Protein AF-A0A927RTZ2-F1 (afdb_monomer)

Radius of gyration: 14.52 Å; Cα contacts (8 Å, |Δi|>4): 164; chains: 1; bounding box: 33×36×38 Å

Secondary structure (DSSP, 8-state):
--HHHHHHHHHHHTHHHHHTTPEEEEEEEE-SSS-EEEEEEEEETTEEEEEEEETT---EEEEEEETTEEE---HHHHSHHHHHHHHHHTSSSPPPHHHHHHHHHHHHHHHHHH-SSEETTEE-

pLDDT: mean 91.32, std 8.27, range [51.97, 97.81]

Nearest PDB structures (foldseek):
  7uft-assembly1_A  TM=5.608E-01  e=4.301E-01  Bifidobacterium longum
  1ylx-assembly1_B  TM=5.379E-01  e=7.389E-01  Geobacillus stearothermophilus
  4r80-assembly2_B  TM=3.027E-01  e=5.470E-01  synthetic construct
  1omo-assembly1_A  TM=3.399E-01  e=7.389E-01  Archaeoglobus fulgidus

Solvent-accessible surface area (backbone atoms only — not comparable to full-atom values): 7112 Å² total; per-residue (Å²): 134,63,76,69,56,54,53,52,52,52,50,62,64,43,44,70,48,47,78,62,65,30,47,82,47,77,53,70,48,74,48,99,56,99,38,41,31,40,37,43,32,40,31,49,92,94,25,35,39,35,43,32,37,41,57,93,55,86,57,81,48,44,36,32,40,36,96,92,40,83,45,70,64,44,63,62,75,77,38,47,68,62,43,49,55,54,50,62,75,26,68,92,50,76,73,50,62,69,57,49,52,52,54,53,38,53,54,52,52,48,48,49,70,72,37,75,63,38,49,96,74,38,80,90

Foldseek 3Di:
DDLVVVLVLLCVLQVVLVVVVWDWDWDWDQDPPNKIKTWIWTDDVPKIKIWIDIPVDLDIWIWIQAPNDIDTDDCCVVPVPLVVVVCVVCVVPHDGSSRNSNSVSVVQSVQVVPDQQDRVNHGD

Structure (mmCIF, N/CA/C/O backbone):
data_AF-A0A927RTZ2-F1
#
_entry.id   AF-A0A927RTZ2-F1
#
loop_
_atom_site.group_PDB
_atom_site.id
_atom_site.type_symbol
_atom_site.label_atom_id
_atom_site.label_alt_id
_atom_site.label_comp_id
_atom_site.label_asym_id
_atom_site.label_entity_id
_atom_site.label_seq_id
_atom_site.pdbx_PDB_ins_code
_atom_site.Cartn_x
_atom_site.Cartn_y
_atom_site.Cartn_z
_atom_site.occupancy
_atom_site.B_iso_or_equiv
_atom_site.auth_seq_id
_atom_site.auth_comp_id
_atom_site.auth_asym_id
_atom_site.aut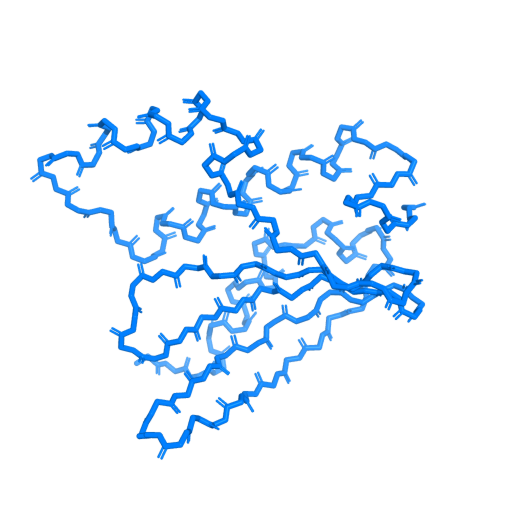h_atom_id
_atom_site.pdbx_PDB_model_num
ATOM 1 N N . MET A 1 1 ? 18.607 -8.981 -4.792 1.00 51.97 1 MET A N 1
ATOM 2 C CA . MET A 1 1 ? 17.726 -8.148 -3.944 1.00 51.97 1 MET A CA 1
ATOM 3 C C . MET A 1 1 ? 17.603 -8.878 -2.616 1.00 51.97 1 MET A C 1
ATOM 5 O O . MET A 1 1 ? 17.323 -10.068 -2.656 1.00 51.97 1 MET A O 1
ATOM 9 N N . ASN A 1 2 ? 17.938 -8.249 -1.489 1.00 56.47 2 ASN A N 1
ATOM 10 C CA . ASN A 1 2 ? 17.847 -8.900 -0.179 1.00 56.47 2 ASN A CA 1
ATOM 11 C C . ASN A 1 2 ? 16.368 -8.921 0.246 1.00 56.47 2 ASN A C 1
ATOM 13 O O . ASN A 1 2 ? 15.700 -7.899 0.163 1.00 56.47 2 ASN A O 1
ATOM 17 N N . ILE A 1 3 ? 15.839 -10.074 0.650 1.00 57.91 3 ILE A N 1
ATOM 18 C CA . ILE A 1 3 ? 14.413 -10.257 0.972 1.00 57.91 3 ILE A CA 1
ATOM 19 C C . ILE A 1 3 ? 13.986 -9.331 2.122 1.00 57.91 3 ILE A C 1
ATOM 21 O O . ILE A 1 3 ? 12.931 -8.702 2.053 1.00 57.91 3 ILE A O 1
ATOM 25 N N . GLN A 1 4 ? 14.862 -9.149 3.115 1.00 63.78 4 GLN A N 1
ATOM 26 C CA . GLN A 1 4 ? 14.621 -8.248 4.241 1.00 63.78 4 GLN A CA 1
ATOM 27 C C . GLN A 1 4 ? 14.489 -6.778 3.797 1.00 63.78 4 GLN A C 1
ATOM 29 O O . GLN A 1 4 ? 13.676 -6.040 4.345 1.00 63.78 4 GLN A O 1
ATOM 34 N N . SER A 1 5 ? 15.204 -6.365 2.740 1.00 80.12 5 SER A N 1
ATOM 35 C CA . SER A 1 5 ? 15.203 -4.963 2.303 1.00 80.12 5 SER A CA 1
ATOM 36 C C . SER A 1 5 ? 13.879 -4.530 1.668 1.00 80.12 5 SER A C 1
ATOM 38 O O . SER A 1 5 ? 13.555 -3.351 1.689 1.00 80.12 5 SER A O 1
ATOM 40 N N . ILE A 1 6 ? 13.101 -5.461 1.101 1.00 81.56 6 ILE A N 1
ATOM 41 C CA . ILE A 1 6 ? 11.798 -5.144 0.491 1.00 81.56 6 ILE A CA 1
ATOM 42 C C . ILE A 1 6 ? 10.780 -4.768 1.569 1.00 81.56 6 ILE A C 1
ATOM 44 O O . ILE A 1 6 ? 10.081 -3.763 1.437 1.00 81.56 6 ILE A O 1
ATOM 48 N N . ALA A 1 7 ? 10.718 -5.565 2.637 1.00 89.50 7 ALA A N 1
ATOM 49 C CA . ALA A 1 7 ? 9.826 -5.311 3.758 1.00 89.50 7 ALA A CA 1
ATOM 50 C C . ALA A 1 7 ? 10.159 -3.977 4.435 1.00 89.50 7 ALA A C 1
ATOM 52 O O . ALA A 1 7 ? 9.255 -3.187 4.701 1.00 89.50 7 ALA A O 1
ATOM 53 N N . ASP A 1 8 ? 11.449 -3.702 4.643 1.00 91.56 8 ASP A N 1
ATOM 54 C CA . ASP A 1 8 ? 11.912 -2.456 5.253 1.00 91.56 8 ASP A CA 1
ATOM 55 C C . ASP A 1 8 ? 11.580 -1.234 4.380 1.00 91.56 8 ASP A C 1
ATOM 57 O O . ASP A 1 8 ? 11.061 -0.239 4.890 1.00 91.56 8 ASP A O 1
ATOM 61 N N . ASP A 1 9 ? 11.783 -1.327 3.059 1.00 91.38 9 ASP A N 1
ATOM 62 C CA . ASP A 1 9 ? 11.419 -0.270 2.108 1.00 91.38 9 ASP A CA 1
ATOM 63 C C . ASP A 1 9 ? 9.917 0.046 2.158 1.00 91.38 9 ASP A C 1
ATOM 65 O O . ASP A 1 9 ? 9.522 1.212 2.247 1.00 91.38 9 ASP A O 1
ATOM 69 N N . ILE A 1 10 ? 9.064 -0.982 2.097 1.00 93.25 10 ILE A N 1
ATOM 70 C CA . ILE A 1 10 ? 7.604 -0.814 2.106 1.00 93.25 10 ILE A CA 1
ATOM 71 C C . ILE A 1 10 ? 7.143 -0.280 3.460 1.00 93.25 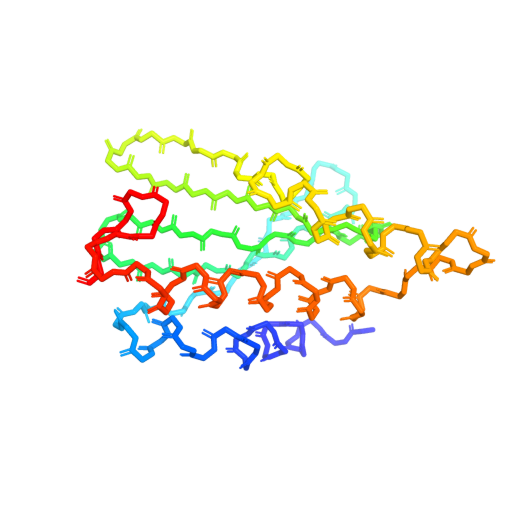10 ILE A C 1
ATOM 73 O O . ILE A 1 10 ? 6.343 0.655 3.511 1.00 93.25 10 ILE A O 1
ATOM 77 N N . LYS A 1 11 ? 7.680 -0.816 4.559 1.00 94.69 11 LYS A N 1
ATOM 78 C CA . LYS A 1 11 ? 7.383 -0.346 5.914 1.00 94.69 11 LYS A CA 1
ATOM 79 C C . LYS A 1 11 ? 7.726 1.133 6.068 1.00 94.69 11 LYS A C 1
ATOM 81 O O . LYS A 1 11 ? 6.893 1.895 6.549 1.00 94.69 11 LYS A O 1
ATOM 86 N N . MET A 1 12 ? 8.905 1.550 5.605 1.00 94.69 12 MET A N 1
ATOM 87 C CA . MET A 1 12 ? 9.327 2.951 5.635 1.00 94.69 12 MET A CA 1
ATOM 88 C C . MET A 1 12 ? 8.413 3.830 4.772 1.00 94.69 12 MET A C 1
ATOM 90 O O . MET A 1 12 ? 7.955 4.879 5.232 1.00 94.69 12 MET A O 1
ATOM 94 N N . LEU A 1 13 ? 8.094 3.395 3.547 1.00 95.00 13 LEU A N 1
ATOM 95 C CA . LEU A 1 13 ? 7.185 4.116 2.652 1.00 95.00 13 LEU A CA 1
ATOM 96 C C . LEU A 1 13 ? 5.791 4.292 3.254 1.00 95.00 13 LEU A C 1
ATOM 98 O O . LEU A 1 13 ? 5.151 5.297 2.965 1.00 95.00 13 LEU A O 1
ATOM 102 N N . MET A 1 14 ? 5.345 3.350 4.081 1.00 94.94 14 MET A N 1
ATOM 103 C CA . MET A 1 14 ? 3.997 3.287 4.643 1.00 94.94 14 MET A CA 1
ATOM 104 C C . MET A 1 14 ? 3.956 3.620 6.141 1.00 94.94 14 MET A C 1
ATOM 106 O O . MET A 1 14 ? 2.960 3.329 6.800 1.00 94.94 14 MET A O 1
ATOM 110 N N . THR A 1 15 ? 4.987 4.283 6.679 1.00 95.38 15 THR A N 1
ATOM 111 C CA . THR A 1 15 ? 5.042 4.745 8.082 1.00 95.38 15 THR A CA 1
ATOM 112 C C . THR A 1 15 ? 3.746 5.417 8.573 1.00 95.38 15 THR A C 1
ATOM 114 O O . THR A 1 15 ? 3.316 5.080 9.676 1.00 95.38 15 THR A O 1
ATOM 117 N N . PRO A 1 16 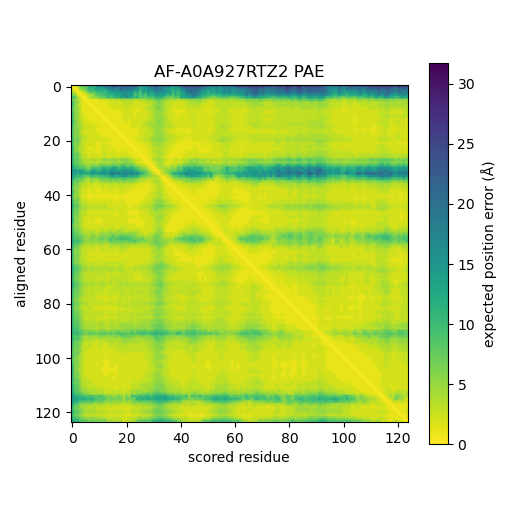? 3.036 6.253 7.780 1.00 94.31 16 PRO A N 1
ATOM 118 C CA . PRO A 1 16 ? 1.768 6.846 8.220 1.00 94.31 16 PRO A CA 1
ATOM 119 C C . PRO A 1 16 ? 0.684 5.835 8.626 1.00 94.31 16 PRO A C 1
ATOM 121 O O . PRO A 1 16 ? -0.150 6.139 9.473 1.00 94.31 16 PRO A O 1
ATOM 124 N N . PHE A 1 17 ? 0.687 4.614 8.077 1.00 95.12 17 PHE A N 1
ATOM 125 C CA . PHE A 1 17 ? -0.219 3.552 8.533 1.00 95.12 17 PHE A CA 1
ATOM 126 C C . PHE A 1 17 ? 0.107 3.133 9.968 1.00 95.12 17 PHE A C 1
ATOM 128 O O . PHE A 1 17 ? -0.795 2.952 10.782 1.00 95.12 17 PHE A O 1
ATOM 135 N N . LEU A 1 18 ? 1.393 3.032 10.304 1.00 95.56 18 LEU A N 1
ATOM 136 C CA . LEU A 1 18 ? 1.840 2.687 11.655 1.00 95.56 18 LEU A CA 1
ATOM 137 C C . LEU A 1 18 ? 1.446 3.780 12.653 1.00 95.56 18 LEU A C 1
ATOM 139 O O . LEU A 1 18 ? 0.946 3.483 13.734 1.00 95.56 18 LEU A O 1
ATOM 143 N N . GLU A 1 19 ? 1.580 5.046 12.255 1.00 94.00 19 GLU A N 1
ATOM 144 C CA . GLU A 1 19 ? 1.135 6.204 13.042 1.00 94.00 19 GLU A CA 1
ATOM 145 C C . GLU A 1 19 ? -0.387 6.213 13.265 1.00 94.00 19 GLU A C 1
ATOM 147 O O . GLU A 1 19 ? -0.864 6.698 14.289 1.00 94.00 19 GLU A O 1
ATOM 152 N N . ARG A 1 20 ? -1.162 5.623 12.344 1.00 92.81 20 ARG A N 1
ATOM 153 C CA . ARG A 1 20 ? -2.614 5.397 12.475 1.00 92.81 20 ARG A CA 1
ATOM 154 C C . ARG A 1 20 ? -2.967 4.099 13.214 1.00 92.81 20 ARG A C 1
ATOM 156 O O . ARG A 1 20 ? -4.115 3.655 13.168 1.00 92.81 20 ARG A O 1
ATOM 163 N N . GLY A 1 21 ? -2.009 3.480 13.902 1.00 94.38 21 GLY A N 1
ATOM 164 C CA . GLY A 1 21 ? -2.238 2.320 14.765 1.00 94.38 21 GLY A CA 1
ATOM 165 C C . GLY A 1 21 ? -2.341 0.982 14.032 1.00 94.38 21 GLY A C 1
ATOM 166 O O . GLY A 1 21 ? -2.840 0.017 14.609 1.00 94.38 21 GLY A O 1
ATOM 167 N N . PHE A 1 22 ? -1.893 0.902 12.777 1.00 97.06 22 PHE A N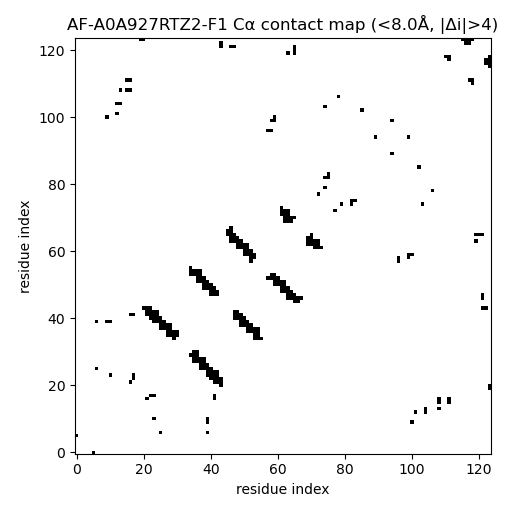 1
ATOM 168 C CA . PHE A 1 22 ? -1.741 -0.386 12.104 1.00 97.06 22 PHE A CA 1
ATOM 169 C C . PHE A 1 22 ? -0.488 -1.111 12.606 1.00 97.06 22 PHE A C 1
ATOM 171 O O . PHE A 1 22 ? 0.574 -0.516 12.790 1.00 97.06 22 PHE A O 1
ATOM 178 N N . VAL A 1 23 ? -0.599 -2.425 12.763 1.00 97.62 23 VAL A N 1
ATOM 179 C CA . VAL A 1 23 ? 0.519 -3.325 13.046 1.00 97.62 23 VAL A CA 1
ATOM 180 C C . VAL A 1 23 ? 1.073 -3.852 11.728 1.00 97.62 23 VAL A C 1
ATOM 182 O O . VAL A 1 23 ? 0.316 -4.277 10.856 1.00 97.62 23 VAL A O 1
ATOM 185 N N . PHE A 1 24 ? 2.397 -3.823 11.586 1.00 97.31 24 PHE A N 1
ATOM 186 C CA . PHE A 1 24 ? 3.085 -4.348 10.411 1.00 97.31 24 PHE A CA 1
ATOM 187 C C . PHE A 1 24 ? 3.471 -5.814 10.603 1.00 97.31 24 PHE A C 1
ATOM 189 O O . PHE A 1 24 ? 4.156 -6.156 11.567 1.00 97.31 24 PHE A O 1
ATOM 196 N N . GLU A 1 25 ? 3.097 -6.649 9.644 1.00 96.50 25 GLU A N 1
ATOM 197 C CA . GLU A 1 25 ? 3.492 -8.049 9.539 1.00 96.50 25 GLU A CA 1
ATOM 198 C C . GLU A 1 25 ? 4.132 -8.283 8.164 1.00 96.50 25 GLU A C 1
ATOM 200 O O . GLU A 1 25 ? 3.725 -7.696 7.160 1.00 96.50 25 GLU A O 1
ATOM 205 N N . TYR A 1 26 ? 5.133 -9.156 8.110 1.00 94.25 26 TYR A N 1
ATOM 206 C CA . TYR A 1 26 ? 5.796 -9.532 6.867 1.00 94.25 26 TYR A CA 1
ATOM 207 C C . TYR A 1 26 ? 5.960 -11.044 6.788 1.00 94.25 26 TYR A C 1
ATOM 209 O O . TYR A 1 26 ? 6.427 -11.675 7.737 1.00 94.25 26 TYR A O 1
ATOM 217 N N . PHE A 1 27 ? 5.591 -11.614 5.647 1.00 93.06 27 PHE A N 1
ATOM 218 C CA . PHE A 1 27 ? 5.777 -13.025 5.331 1.00 93.06 27 PHE A CA 1
ATOM 219 C C . PHE A 1 27 ? 5.860 -13.213 3.813 1.00 93.06 27 PHE A C 1
ATOM 221 O O . PHE A 1 27 ? 5.666 -12.273 3.040 1.00 93.06 27 PHE A O 1
ATOM 228 N N . TYR A 1 28 ? 6.172 -14.430 3.371 1.00 89.12 28 TYR A N 1
ATOM 229 C CA . TYR A 1 28 ? 6.156 -14.783 1.957 1.00 89.12 28 TYR A CA 1
ATOM 230 C C . TYR A 1 28 ? 5.239 -15.982 1.709 1.00 89.12 28 TYR A C 1
ATOM 232 O O . TYR A 1 28 ? 5.183 -16.917 2.506 1.00 89.12 28 TYR A O 1
ATOM 240 N N . GLU A 1 29 ? 4.530 -15.950 0.588 1.00 88.69 29 GLU A N 1
ATOM 241 C CA . GLU A 1 29 ? 3.705 -17.040 0.077 1.00 88.69 29 GLU A CA 1
ATOM 242 C C . GLU A 1 29 ? 4.460 -17.675 -1.099 1.00 88.69 29 GLU A C 1
ATOM 244 O O . GLU A 1 29 ? 4.795 -16.994 -2.070 1.00 88.69 29 GLU A O 1
ATOM 249 N N . LYS A 1 30 ? 4.785 -18.969 -1.014 1.00 85.00 30 LYS A N 1
ATOM 250 C CA . LYS A 1 30 ? 5.435 -19.685 -2.119 1.00 85.00 30 LYS A CA 1
ATOM 251 C C . LYS A 1 30 ? 4.371 -20.125 -3.126 1.00 85.00 30 LYS A C 1
ATOM 253 O O . LYS A 1 30 ? 3.402 -20.774 -2.736 1.00 85.00 30 LYS A O 1
ATOM 258 N N . GLY A 1 31 ? 4.558 -19.775 -4.395 1.00 74.81 31 GLY A N 1
ATOM 259 C CA . GLY A 1 31 ? 3.718 -20.251 -5.487 1.00 74.81 31 GLY A CA 1
ATOM 260 C C . GLY A 1 31 ? 3.864 -21.758 -5.711 1.00 74.81 31 GLY A C 1
ATOM 261 O O . GLY A 1 31 ? 4.765 -22.412 -5.180 1.00 74.81 31 GLY A O 1
ATOM 262 N N . GLY A 1 32 ? 2.955 -22.327 -6.506 1.00 70.44 32 GLY A N 1
ATOM 263 C CA . GLY A 1 32 ? 3.118 -23.694 -7.019 1.00 70.44 32 GLY A CA 1
ATOM 264 C C . GLY A 1 32 ? 4.267 -23.803 -8.030 1.00 70.44 32 GLY A C 1
ATOM 265 O O . GLY A 1 32 ? 4.831 -24.879 -8.219 1.00 70.44 32 GLY A O 1
ATOM 266 N N . ASP A 1 33 ? 4.636 -22.680 -8.645 1.00 68.06 33 ASP A N 1
ATOM 267 C CA . ASP A 1 33 ? 5.871 -22.486 -9.390 1.00 68.06 33 ASP A CA 1
ATOM 268 C C . ASP A 1 33 ? 6.987 -21.966 -8.462 1.00 68.06 33 ASP A C 1
ATOM 270 O O . ASP A 1 33 ? 6.794 -21.702 -7.277 1.00 68.06 33 ASP A O 1
ATOM 274 N N . SER A 1 34 ? 8.208 -21.822 -8.973 1.00 75.94 34 SER A N 1
ATOM 275 C CA . SER A 1 34 ? 9.340 -21.273 -8.212 1.00 75.94 34 SER A CA 1
ATOM 276 C C . SER A 1 34 ? 9.196 -19.780 -7.851 1.00 75.94 34 SER A C 1
ATOM 278 O O . SER A 1 34 ? 10.191 -19.156 -7.482 1.00 75.94 34 SER A O 1
ATOM 280 N N . SER A 1 35 ? 7.996 -19.195 -7.966 1.00 82.00 35 SER A N 1
ATOM 281 C CA . SER A 1 35 ? 7.719 -17.821 -7.555 1.00 82.00 35 SER A CA 1
ATOM 282 C C . SER A 1 35 ? 7.485 -17.711 -6.042 1.00 82.00 35 SER A C 1
ATOM 284 O O . SER A 1 35 ? 6.996 -18.627 -5.376 1.00 82.00 35 SER A O 1
ATOM 286 N N . CYS A 1 36 ? 7.842 -16.557 -5.489 1.00 87.38 36 CYS A N 1
ATOM 287 C CA . CYS A 1 36 ? 7.565 -16.170 -4.112 1.00 87.38 36 CYS A CA 1
ATOM 288 C C . CYS A 1 36 ? 6.843 -14.825 -4.119 1.00 87.38 36 CYS A C 1
ATOM 290 O O . CYS A 1 36 ? 7.359 -13.851 -4.667 1.00 87.38 36 CYS A O 1
ATOM 292 N N . THR A 1 37 ? 5.681 -14.753 -3.478 1.00 91.00 37 THR A N 1
ATOM 293 C CA . THR A 1 37 ? 4.973 -13.495 -3.233 1.00 91.00 37 THR A CA 1
ATOM 294 C C . THR A 1 37 ? 5.363 -12.962 -1.868 1.00 91.00 37 THR A C 1
ATOM 296 O O . THR A 1 37 ? 5.108 -13.593 -0.847 1.00 91.00 37 THR A O 1
ATOM 299 N N . TYR A 1 38 ? 5.986 -11.794 -1.839 1.00 9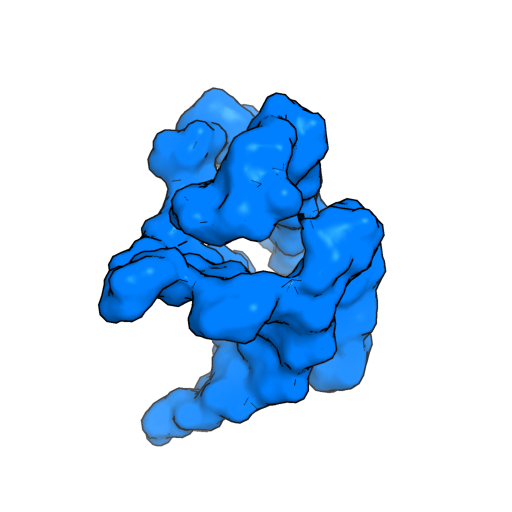1.94 38 TYR A N 1
ATOM 300 C CA . TYR A 1 38 ? 6.296 -11.061 -0.623 1.00 91.94 38 TYR A CA 1
ATOM 301 C C . TYR A 1 38 ? 5.056 -10.290 -0.181 1.00 91.94 38 TYR A C 1
ATOM 303 O O . TYR A 1 38 ? 4.533 -9.475 -0.942 1.00 91.94 38 TYR A O 1
ATOM 311 N N . VAL A 1 39 ? 4.591 -10.537 1.042 1.00 95.25 39 VAL A N 1
ATOM 312 C CA . VAL A 1 39 ? 3.376 -9.930 1.587 1.00 95.25 39 VAL A CA 1
ATOM 313 C C . VAL A 1 39 ? 3.747 -9.038 2.762 1.00 95.25 39 VAL A C 1
ATOM 315 O O . VAL A 1 39 ? 4.230 -9.500 3.794 1.00 95.25 39 VAL A O 1
ATOM 318 N N . CYS A 1 40 ? 3.521 -7.740 2.588 1.00 96.38 40 CYS A N 1
ATOM 319 C CA . CYS A 1 40 ? 3.635 -6.721 3.622 1.00 96.38 40 CYS A CA 1
ATOM 320 C C . CYS A 1 40 ? 2.227 -6.345 4.083 1.00 96.38 40 CYS A C 1
ATOM 322 O O . CYS A 1 40 ? 1.488 -5.671 3.364 1.00 96.38 40 CYS A O 1
ATOM 324 N N . ARG A 1 41 ? 1.849 -6.806 5.271 1.00 97.69 41 ARG A N 1
ATOM 325 C CA . ARG A 1 41 ? 0.509 -6.651 5.830 1.00 97.69 41 ARG A CA 1
ATOM 326 C C . ARG A 1 41 ? 0.475 -5.520 6.849 1.00 97.69 41 ARG A C 1
ATOM 328 O O . ARG A 1 41 ? 1.253 -5.499 7.797 1.00 97.69 41 ARG A O 1
ATOM 335 N N . PHE A 1 42 ? -0.486 -4.622 6.685 1.00 97.69 42 PHE A N 1
ATOM 336 C CA . PHE A 1 42 ? -0.842 -3.579 7.639 1.00 97.69 42 PHE A CA 1
ATOM 337 C C . PHE A 1 42 ? -2.185 -3.952 8.257 1.00 97.69 42 PHE A C 1
ATOM 339 O O . PHE A 1 42 ? -3.227 -3.852 7.610 1.00 97.69 42 PHE A O 1
ATOM 346 N N . LYS A 1 43 ? -2.168 -4.411 9.506 1.00 97.81 43 LYS A N 1
ATOM 347 C CA . LYS A 1 43 ? -3.330 -4.961 10.207 1.00 97.81 43 LYS A CA 1
ATOM 348 C C . LYS A 1 43 ? -3.872 -3.993 11.249 1.00 97.81 43 LYS A C 1
ATOM 350 O O . LYS A 1 43 ? -3.099 -3.394 11.992 1.00 97.81 43 LYS A O 1
ATOM 355 N N . LYS A 1 44 ? -5.195 -3.896 11.366 1.00 96.50 44 LYS A N 1
ATOM 356 C CA . LYS A 1 44 ? -5.873 -3.140 12.421 1.00 96.50 44 LYS A CA 1
ATOM 357 C C . LYS A 1 44 ? -7.058 -3.938 12.953 1.00 96.50 44 LYS A C 1
ATOM 359 O O . LYS A 1 44 ? -8.072 -4.125 12.287 1.00 96.50 44 LYS A O 1
ATOM 364 N N . GLY A 1 45 ? -6.901 -4.466 14.167 1.00 95.25 45 GLY A N 1
ATOM 365 C CA . GLY A 1 45 ? -7.840 -5.439 14.720 1.00 95.25 45 GLY A CA 1
ATOM 366 C C . GLY A 1 45 ? -7.898 -6.704 13.857 1.00 95.25 45 GLY A C 1
ATOM 367 O O . GLY A 1 45 ? -6.886 -7.384 13.673 1.00 95.25 45 GLY A O 1
ATOM 368 N N . ARG A 1 46 ? -9.089 -7.025 13.344 1.00 95.50 46 ARG A N 1
ATOM 369 C CA . ARG A 1 46 ? -9.327 -8.186 12.466 1.00 95.50 46 ARG A CA 1
ATOM 370 C C . ARG A 1 46 ? -9.118 -7.887 10.979 1.00 95.50 46 ARG A C 1
ATOM 372 O O . ARG A 1 46 ? -8.935 -8.822 10.203 1.00 95.50 46 ARG A O 1
ATOM 379 N N . ASP A 1 47 ? -9.158 -6.613 10.606 1.00 97.75 47 ASP A N 1
ATOM 380 C CA . ASP A 1 47 ? -9.074 -6.166 9.223 1.00 97.75 47 ASP A CA 1
ATOM 381 C C . ASP A 1 47 ? -7.620 -5.854 8.857 1.00 97.75 47 ASP A C 1
ATOM 383 O O . ASP A 1 47 ? -6.784 -5.572 9.725 1.00 97.75 47 ASP A O 1
ATOM 387 N N . TYR A 1 48 ? -7.286 -5.938 7.574 1.00 97.62 48 TYR A N 1
ATOM 388 C CA . TYR A 1 48 ? -5.921 -5.693 7.119 1.00 97.62 48 TYR A CA 1
ATOM 389 C C . TYR A 1 48 ? -5.837 -5.279 5.655 1.00 97.62 48 TYR A C 1
ATOM 391 O O . TYR A 1 48 ? -6.710 -5.582 4.846 1.00 97.62 48 TYR A O 1
ATOM 399 N N . PHE A 1 49 ? -4.739 -4.612 5.320 1.00 97.06 49 PHE A N 1
ATOM 400 C CA . PHE A 1 49 ? -4.335 -4.256 3.970 1.00 97.06 49 PHE A CA 1
ATOM 401 C C . PHE A 1 49 ? -2.999 -4.928 3.645 1.00 97.06 49 PHE A C 1
ATOM 403 O O . PHE A 1 49 ? -2.005 -4.708 4.334 1.00 97.06 49 PHE A O 1
ATOM 410 N N . ASP A 1 50 ? -2.981 -5.741 2.596 1.00 97.31 50 ASP A N 1
ATOM 411 C CA . ASP A 1 50 ? -1.804 -6.431 2.090 1.00 97.31 50 ASP A CA 1
ATOM 412 C C . ASP A 1 50 ? -1.252 -5.699 0.867 1.00 97.31 50 ASP A C 1
ATOM 414 O O . ASP A 1 50 ? -1.925 -5.532 -0.154 1.00 97.31 50 ASP A O 1
ATOM 418 N N . TRP A 1 51 ? 0.024 -5.350 0.958 1.00 96.44 51 TRP A N 1
ATOM 419 C CA . TRP A 1 51 ? 0.869 -5.002 -0.169 1.00 96.44 51 TRP A CA 1
ATOM 420 C C . TRP A 1 51 ? 1.625 -6.248 -0.623 1.00 96.44 51 TRP A C 1
ATOM 422 O O . TRP A 1 51 ? 2.395 -6.825 0.148 1.00 96.44 51 TRP A O 1
ATOM 432 N N . ARG A 1 52 ? 1.411 -6.669 -1.868 1.00 94.56 52 ARG A N 1
ATOM 433 C CA . ARG A 1 52 ? 1.909 -7.939 -2.402 1.00 94.56 52 ARG A CA 1
ATOM 434 C C . ARG A 1 52 ? 2.817 -7.707 -3.602 1.00 94.56 52 ARG A C 1
ATOM 436 O O . ARG A 1 52 ? 2.460 -6.987 -4.533 1.00 94.56 52 ARG A O 1
ATOM 443 N N . GLU A 1 53 ? 3.981 -8.343 -3.586 1.00 92.62 53 GLU A N 1
ATOM 444 C CA . GLU A 1 53 ? 4.961 -8.275 -4.670 1.00 92.62 53 GLU A CA 1
ATOM 445 C C . GLU A 1 53 ? 5.457 -9.671 -5.030 1.00 92.62 53 GLU A C 1
ATOM 447 O O . GLU A 1 53 ? 6.068 -10.346 -4.205 1.00 92.62 53 GLU A O 1
ATOM 452 N N . THR A 1 54 ? 5.226 -10.104 -6.265 1.00 90.12 54 THR A N 1
ATOM 453 C CA . THR A 1 54 ? 5.623 -11.439 -6.727 1.00 90.12 54 THR A CA 1
ATOM 454 C C . THR A 1 54 ? 7.017 -11.407 -7.346 1.00 90.12 54 THR A C 1
ATOM 456 O O . THR A 1 54 ? 7.334 -10.555 -8.176 1.00 90.12 54 THR A O 1
ATOM 459 N N . SER A 1 55 ? 7.883 -12.346 -6.970 1.00 84.50 55 SER A N 1
ATOM 460 C CA . SER A 1 55 ? 9.226 -12.464 -7.538 1.00 84.50 55 SER A CA 1
ATOM 461 C C . SER A 1 55 ? 9.167 -12.709 -9.04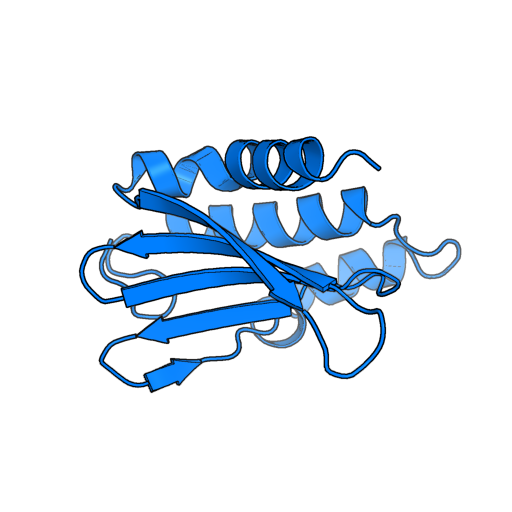7 1.00 84.50 55 SER A C 1
ATOM 463 O O . SER A 1 55 ? 8.509 -13.646 -9.493 1.00 84.50 55 SER A O 1
ATOM 465 N N . GLY A 1 56 ? 9.899 -11.912 -9.825 1.00 81.50 56 GLY A N 1
ATOM 466 C CA . GLY A 1 56 ? 9.884 -11.999 -11.289 1.00 81.50 56 GLY A CA 1
ATOM 467 C C . GLY A 1 56 ? 8.756 -11.193 -11.936 1.00 81.50 56 GLY A C 1
ATOM 468 O O . GLY A 1 56 ? 8.839 -10.898 -13.127 1.00 81.50 56 GLY A O 1
ATOM 469 N N . GLU A 1 57 ? 7.770 -10.744 -11.158 1.00 83.81 57 GLU A N 1
ATOM 470 C CA . GLU A 1 57 ? 6.823 -9.726 -11.594 1.00 83.81 57 GLU A CA 1
ATOM 471 C C . GLU A 1 57 ? 7.376 -8.328 -11.294 1.00 83.81 57 GLU A C 1
ATOM 473 O O . GLU A 1 57 ? 8.090 -8.097 -10.319 1.00 83.81 57 GLU A O 1
ATOM 478 N N . ASN A 1 58 ? 7.050 -7.368 -12.159 1.00 84.06 58 ASN A N 1
ATOM 479 C CA . ASN A 1 58 ? 7.350 -5.952 -11.940 1.00 84.06 58 ASN A CA 1
ATOM 480 C C . ASN A 1 58 ? 6.054 -5.199 -11.617 1.00 84.06 58 ASN A C 1
ATOM 482 O O . ASN A 1 58 ? 5.802 -4.139 -12.186 1.00 84.06 58 ASN A O 1
ATOM 486 N N . GLU A 1 59 ? 5.194 -5.770 -10.778 1.00 85.25 59 GLU A N 1
ATOM 487 C CA . GLU A 1 59 ? 3.896 -5.202 -10.412 1.00 85.25 59 GLU A CA 1
ATOM 488 C C . GLU A 1 59 ? 3.670 -5.269 -8.900 1.00 85.25 59 GLU A C 1
ATOM 490 O O . GLU A 1 59 ? 4.224 -6.118 -8.203 1.00 85.25 59 GLU A O 1
ATOM 495 N N . VAL A 1 60 ? 2.873 -4.321 -8.409 1.00 91.69 60 VAL A N 1
ATOM 496 C CA . VAL A 1 60 ? 2.405 -4.269 -7.023 1.00 91.69 60 VAL A CA 1
ATOM 497 C C . VAL A 1 60 ? 0.936 -4.659 -7.032 1.00 91.69 60 VAL A C 1
ATOM 499 O O . VAL A 1 60 ? 0.124 -3.989 -7.674 1.00 91.69 60 VAL A O 1
ATOM 502 N N . HIS A 1 61 ? 0.595 -5.710 -6.296 1.00 93.75 61 HIS A N 1
ATOM 503 C CA . HIS A 1 61 ? -0.781 -6.153 -6.104 1.00 93.75 61 HIS A CA 1
ATOM 504 C C . HIS A 1 61 ? -1.256 -5.745 -4.719 1.00 93.75 61 HIS A C 1
ATOM 506 O O . HIS A 1 61 ? -0.525 -5.861 -3.736 1.00 93.75 61 HIS A O 1
ATOM 512 N N . LEU A 1 62 ? -2.486 -5.253 -4.635 1.00 96.06 62 LEU A N 1
ATOM 513 C CA . LEU A 1 62 ? -3.064 -4.769 -3.389 1.00 96.06 62 LEU A CA 1
ATOM 514 C C . LEU A 1 62 ? -4.295 -5.593 -3.044 1.00 96.06 62 LEU A C 1
ATOM 516 O O . LEU A 1 62 ? -5.110 -5.911 -3.911 1.00 96.06 62 LEU A O 1
ATOM 520 N N . MET A 1 63 ? -4.444 -5.900 -1.764 1.00 96.75 63 MET A N 1
ATOM 521 C CA . MET A 1 63 ? -5.605 -6.604 -1.242 1.00 96.75 63 MET A CA 1
ATOM 522 C C . MET A 1 63 ? -5.980 -6.002 0.106 1.00 96.75 63 MET A C 1
ATOM 524 O O . MET A 1 63 ? -5.110 -5.622 0.879 1.00 96.75 63 MET A O 1
ATOM 528 N N . ALA A 1 64 ? -7.266 -5.915 0.409 1.00 97.12 64 ALA A N 1
ATOM 529 C CA . ALA A 1 64 ? -7.737 -5.597 1.747 1.00 97.12 64 ALA A CA 1
ATOM 530 C C . ALA A 1 64 ? -8.728 -6.663 2.201 1.00 97.12 64 ALA A C 1
ATOM 532 O O . ALA A 1 64 ? -9.520 -7.161 1.406 1.00 97.12 64 ALA A O 1
ATOM 533 N N . PHE A 1 65 ? -8.682 -7.016 3.474 1.00 97.69 65 PHE A N 1
ATOM 534 C CA . PHE A 1 65 ? -9.690 -7.831 4.124 1.00 97.69 65 PHE A CA 1
ATOM 535 C C . PHE A 1 65 ? -10.421 -6.958 5.128 1.00 97.69 65 PHE A C 1
ATOM 537 O O . PHE A 1 65 ? -9.810 -6.454 6.071 1.00 97.69 65 PHE A O 1
ATOM 544 N N . VAL A 1 66 ? -11.714 -6.761 4.891 1.00 96.88 66 VAL A N 1
ATOM 545 C CA . VAL A 1 66 ? -12.539 -5.814 5.637 1.00 96.88 66 VAL A CA 1
ATOM 546 C C . VAL A 1 66 ? -13.855 -6.478 5.976 1.00 96.88 66 VAL A C 1
ATOM 548 O O . VAL A 1 66 ? -14.578 -6.936 5.092 1.00 96.88 66 VAL A O 1
ATOM 551 N N . ASN A 1 67 ? -14.171 -6.563 7.264 1.00 94.75 67 ASN A N 1
ATOM 552 C CA . ASN A 1 67 ? -15.433 -7.112 7.749 1.00 94.75 67 ASN A CA 1
ATOM 553 C C . ASN A 1 67 ? -15.778 -8.513 7.200 1.00 94.75 67 ASN A C 1
ATOM 555 O O . ASN A 1 67 ? -16.945 -8.874 7.096 1.00 94.75 67 ASN A O 1
ATOM 559 N N . GLY A 1 68 ? -14.770 -9.357 6.955 1.00 95.56 68 GLY A N 1
ATOM 560 C CA . GLY A 1 68 ? -14.984 -10.716 6.436 1.00 95.56 68 GLY A CA 1
ATOM 561 C C . GLY A 1 68 ? -14.953 -10.829 4.910 1.00 95.56 68 GLY A C 1
ATOM 562 O O . GLY A 1 68 ? -15.125 -11.928 4.391 1.00 95.56 68 GLY A O 1
ATOM 563 N N . VAL A 1 69 ? -14.733 -9.723 4.195 1.00 96.62 69 VAL A N 1
ATOM 564 C CA . VAL A 1 69 ? -14.757 -9.665 2.731 1.00 96.62 69 VAL A CA 1
ATOM 565 C C . VAL A 1 69 ? -13.388 -9.273 2.192 1.00 96.62 69 VAL A C 1
ATOM 567 O O . VAL A 1 69 ? -12.730 -8.377 2.720 1.00 96.62 69 VAL A O 1
ATOM 570 N N . TYR A 1 70 ? -12.973 -9.935 1.113 1.00 96.88 70 TYR A N 1
ATOM 571 C CA . TYR A 1 70 ? -11.782 -9.564 0.358 1.00 96.88 70 TYR A CA 1
ATOM 572 C C . TYR A 1 70 ? -12.107 -8.495 -0.686 1.00 96.88 70 TYR A C 1
ATOM 574 O O . TYR A 1 70 ? -13.025 -8.646 -1.492 1.00 96.88 70 TYR A O 1
ATOM 582 N N . LEU A 1 71 ? -11.306 -7.437 -0.689 1.00 96.38 71 LEU A N 1
ATOM 583 C CA . LEU A 1 71 ? -11.294 -6.366 -1.673 1.00 96.38 71 LEU A CA 1
ATOM 584 C C . LEU A 1 71 ? -9.947 -6.385 -2.400 1.00 96.38 71 LEU A C 1
ATOM 586 O O . LEU A 1 71 ? -8.911 -6.662 -1.794 1.00 96.38 71 LEU A O 1
ATOM 590 N N . PHE A 1 72 ? -9.949 -6.024 -3.682 1.00 96.00 72 PHE A N 1
ATOM 591 C CA . PHE A 1 72 ? -8.744 -5.959 -4.519 1.00 96.00 72 PHE A CA 1
ATOM 592 C C . PHE A 1 72 ? -8.584 -4.544 -5.090 1.00 96.00 72 PHE A C 1
ATOM 594 O O . PHE A 1 72 ? -8.970 -4.284 -6.234 1.00 96.00 72 PHE A O 1
ATOM 601 N N . PRO A 1 73 ? -8.090 -3.588 -4.279 1.00 94.38 73 PRO A N 1
ATOM 602 C CA . PRO A 1 73 ? -7.931 -2.204 -4.695 1.00 94.38 73 PRO A CA 1
ATOM 603 C C . PRO A 1 73 ? -7.036 -2.091 -5.928 1.00 94.38 73 PRO A C 1
ATOM 605 O O . PRO A 1 73 ? -5.926 -2.615 -5.970 1.00 94.38 73 PRO A O 1
ATOM 608 N N . SER A 1 74 ? -7.496 -1.349 -6.930 1.00 93.25 74 SER A N 1
ATOM 609 C CA . SER A 1 74 ? -6.714 -1.070 -8.129 1.00 93.25 74 SER A CA 1
ATOM 610 C C . SER A 1 74 ? -6.389 0.411 -8.191 1.00 93.25 74 SER A C 1
ATOM 612 O O . SER A 1 74 ? -7.292 1.240 -8.300 1.00 93.25 74 SER A O 1
ATOM 614 N N . VAL A 1 75 ? -5.097 0.746 -8.207 1.00 94.06 75 VAL A N 1
ATOM 615 C CA . VAL A 1 75 ? -4.619 2.133 -8.347 1.00 94.06 75 VAL A CA 1
ATOM 616 C C . VAL A 1 75 ? -5.189 2.791 -9.604 1.00 94.06 75 VAL A C 1
ATOM 618 O O . VAL A 1 75 ? -5.589 3.951 -9.569 1.00 94.06 75 VAL A O 1
ATOM 621 N N . LYS A 1 76 ? -5.298 2.032 -10.701 1.00 94.81 76 LYS A N 1
ATOM 622 C CA . LYS A 1 76 ? -5.892 2.496 -11.961 1.00 94.81 76 LYS A CA 1
ATOM 623 C C . LYS A 1 76 ? -7.355 2.915 -11.800 1.00 94.81 76 LYS A C 1
ATOM 625 O O . LYS A 1 76 ? -7.783 3.859 -12.457 1.00 94.81 76 LYS A O 1
ATOM 630 N N . THR A 1 77 ? -8.106 2.211 -10.957 1.00 94.38 77 THR A N 1
ATOM 631 C CA . THR A 1 77 ? -9.545 2.443 -10.762 1.00 94.38 77 THR A CA 1
ATOM 632 C C . THR A 1 77 ? -9.800 3.514 -9.706 1.00 94.38 77 THR A C 1
ATOM 634 O O . THR A 1 77 ? -10.636 4.384 -9.916 1.00 94.38 77 THR A O 1
ATOM 637 N N . MET A 1 78 ? -9.052 3.488 -8.601 1.00 94.19 78 MET A N 1
ATOM 638 C CA . MET A 1 78 ? -9.193 4.448 -7.501 1.00 94.19 78 MET A CA 1
ATOM 639 C C . MET A 1 78 ? -8.621 5.830 -7.836 1.00 94.19 78 MET A C 1
ATOM 641 O O . MET A 1 78 ? -9.191 6.846 -7.453 1.00 94.19 78 MET A O 1
ATOM 645 N N . PHE A 1 79 ? -7.507 5.880 -8.574 1.00 96.00 79 PHE A N 1
ATOM 646 C CA . PHE A 1 79 ? -6.769 7.112 -8.872 1.00 96.00 79 PHE A CA 1
ATOM 647 C C . PHE A 1 79 ? -6.497 7.242 -10.382 1.00 96.00 79 PHE A C 1
ATOM 649 O O . PHE A 1 79 ? -5.340 7.270 -10.820 1.00 96.00 79 PHE A O 1
ATOM 656 N N . PRO A 1 80 ? -7.546 7.299 -11.229 1.00 96.69 80 PRO A N 1
ATOM 657 C CA . PRO A 1 80 ? -7.396 7.204 -12.682 1.00 96.69 80 PRO A CA 1
ATOM 658 C C . PRO A 1 80 ? -6.588 8.362 -13.282 1.00 96.69 80 PRO A C 1
ATOM 660 O O . PRO A 1 80 ? -5.873 8.173 -14.270 1.00 96.69 80 PRO A O 1
ATOM 663 N N . LYS A 1 81 ? -6.669 9.562 -12.692 1.00 97.12 81 LYS A N 1
ATOM 664 C CA . LYS A 1 81 ? -5.942 10.748 -13.170 1.00 97.12 81 LYS A CA 1
ATOM 665 C C . LYS A 1 81 ? -4.442 10.598 -12.926 1.00 97.12 81 LYS A C 1
ATOM 667 O O . LYS A 1 81 ? -3.651 10.724 -13.859 1.00 97.12 81 LYS A O 1
ATOM 672 N N . GLU A 1 82 ? -4.056 10.271 -11.700 1.00 97.56 82 GLU A N 1
ATOM 673 C CA . GLU A 1 82 ? -2.668 10.076 -11.291 1.00 97.56 82 GLU A CA 1
ATOM 674 C C . GLU A 1 82 ? -2.047 8.882 -12.008 1.00 97.56 82 GLU A C 1
ATOM 676 O O . GLU A 1 82 ? -0.922 8.977 -12.497 1.00 97.56 82 GLU A O 1
ATOM 681 N N . TYR A 1 83 ? -2.803 7.791 -12.156 1.00 96.31 83 TYR A N 1
ATOM 682 C CA . TYR A 1 83 ? -2.368 6.623 -12.914 1.00 96.31 83 TYR A CA 1
ATOM 683 C C . TYR A 1 83 ? -2.086 6.967 -14.378 1.00 96.31 83 TYR A C 1
ATOM 685 O O . TYR A 1 83 ? -1.067 6.548 -14.933 1.00 96.31 83 TYR A O 1
ATOM 693 N N . ARG A 1 84 ? -2.942 7.778 -15.014 1.00 96.75 84 ARG A N 1
ATOM 694 C CA . ARG A 1 84 ? -2.719 8.230 -16.392 1.00 96.75 84 ARG A CA 1
ATOM 695 C C . ARG A 1 84 ? -1.460 9.084 -16.503 1.00 96.75 84 ARG A C 1
ATOM 697 O O . ARG A 1 84 ? -0.652 8.835 -17.393 1.00 96.75 84 ARG A O 1
ATOM 704 N N . VAL A 1 85 ? -1.273 10.053 -15.607 1.00 97.19 85 VAL A N 1
ATOM 705 C CA . VAL A 1 85 ? -0.075 10.913 -15.590 1.00 97.19 85 VAL A CA 1
ATOM 706 C C . VAL A 1 85 ? 1.192 10.077 -15.411 1.00 97.19 85 VAL A C 1
ATOM 708 O O . VAL A 1 85 ? 2.147 10.233 -16.173 1.00 97.19 85 VAL A O 1
ATOM 711 N N . PHE A 1 86 ? 1.184 9.144 -14.457 1.00 96.31 86 PHE A N 1
ATOM 712 C CA . PHE A 1 86 ? 2.300 8.233 -14.227 1.00 96.31 86 PHE A CA 1
ATOM 713 C C . PHE A 1 86 ? 2.603 7.383 -15.465 1.00 96.31 86 PHE A C 1
ATOM 715 O O . PHE A 1 86 ? 3.761 7.263 -15.861 1.00 96.31 86 PHE A O 1
ATOM 722 N N . THR A 1 87 ? 1.571 6.838 -16.111 1.00 93.88 87 THR A N 1
ATOM 723 C CA . THR A 1 87 ? 1.721 6.008 -17.314 1.00 93.88 87 THR A CA 1
ATOM 724 C C . THR A 1 87 ? 2.308 6.802 -18.481 1.00 93.88 87 THR A C 1
ATOM 726 O O . THR A 1 87 ? 3.246 6.339 -19.124 1.00 93.88 87 THR A O 1
ATOM 729 N N . VAL A 1 88 ? 1.816 8.022 -18.726 1.00 95.12 88 VAL A N 1
ATOM 730 C CA . VAL A 1 88 ? 2.325 8.901 -19.795 1.00 95.12 88 VAL A CA 1
ATOM 731 C C . VAL A 1 88 ? 3.795 9.254 -19.562 1.00 95.12 88 VAL A C 1
ATOM 733 O O . VAL A 1 88 ? 4.589 9.197 -20.498 1.00 95.12 88 VAL A O 1
ATOM 736 N N . LYS A 1 89 ? 4.189 9.538 -18.313 1.00 94.94 89 LYS A N 1
ATOM 737 C CA . LYS A 1 89 ? 5.589 9.824 -17.952 1.00 94.94 89 LYS A CA 1
ATOM 738 C C . LYS A 1 89 ? 6.541 8.663 -18.281 1.00 94.94 89 LYS A C 1
ATOM 740 O O . LYS A 1 89 ? 7.706 8.902 -18.582 1.00 94.94 89 LYS A O 1
ATOM 745 N N . HIS A 1 90 ? 6.050 7.426 -18.252 1.00 93.88 90 HIS A N 1
ATOM 746 C CA . HIS A 1 90 ? 6.849 6.213 -18.447 1.00 93.88 90 HIS A CA 1
ATOM 747 C C . HIS A 1 90 ? 6.576 5.509 -19.784 1.00 93.88 90 HIS A C 1
ATOM 749 O O . HIS A 1 90 ? 6.899 4.331 -19.944 1.00 93.88 90 HIS A O 1
ATOM 755 N N . ILE A 1 91 ? 5.997 6.215 -20.763 1.00 91.69 91 ILE A N 1
ATOM 756 C CA . ILE A 1 91 ? 5.687 5.626 -22.071 1.00 91.69 91 ILE A CA 1
ATOM 757 C C . ILE A 1 91 ? 6.956 5.312 -22.880 1.00 91.69 91 ILE A C 1
ATOM 759 O O . ILE A 1 91 ? 7.036 4.269 -23.520 1.00 91.69 91 ILE A O 1
ATOM 763 N N . LEU A 1 92 ? 7.970 6.184 -22.804 1.00 91.06 92 LEU A N 1
ATOM 764 C CA . LEU A 1 92 ? 9.251 6.019 -23.506 1.00 91.06 92 LEU A CA 1
ATOM 765 C C . LEU A 1 92 ? 10.232 5.128 -22.738 1.00 91.06 92 LEU A C 1
ATOM 767 O O . LEU A 1 92 ? 11.086 4.472 -23.329 1.00 91.06 92 LEU A O 1
ATOM 771 N N . LYS A 1 93 ? 10.118 5.105 -21.408 1.00 92.56 93 LYS A N 1
ATOM 772 C CA . LYS A 1 93 ? 10.961 4.308 -20.519 1.00 92.56 93 LYS A CA 1
ATOM 773 C C . LYS A 1 93 ? 10.096 3.720 -19.418 1.00 92.56 93 LYS A C 1
ATOM 775 O O . LYS A 1 93 ? 9.544 4.468 -18.613 1.00 92.56 93 LYS A O 1
ATOM 780 N N . LYS A 1 94 ? 10.019 2.385 -19.370 1.00 91.06 94 LYS A N 1
ATOM 781 C CA . LYS A 1 94 ? 9.259 1.663 -18.342 1.00 91.06 94 LYS A CA 1
ATOM 782 C C . LYS A 1 94 ? 9.690 2.119 -16.947 1.00 91.06 94 LYS A C 1
ATOM 784 O O . LYS A 1 94 ? 10.885 2.226 -16.674 1.00 91.06 94 LYS A O 1
ATOM 789 N N . ALA A 1 95 ? 8.704 2.333 -16.080 1.00 92.31 95 ALA A N 1
ATOM 790 C CA . ALA A 1 95 ? 8.944 2.629 -14.677 1.00 92.31 95 ALA A CA 1
ATOM 791 C C . ALA A 1 95 ? 9.740 1.498 -14.020 1.00 92.31 95 ALA A C 1
ATOM 793 O O . ALA A 1 95 ? 9.445 0.310 -14.210 1.00 92.31 95 ALA A O 1
ATOM 794 N N . THR A 1 96 ? 10.729 1.883 -13.223 1.00 91.88 96 THR A N 1
ATOM 795 C CA . THR A 1 96 ? 11.415 0.963 -12.321 1.00 91.88 96 THR A CA 1
ATOM 796 C C . THR A 1 96 ? 10.457 0.484 -11.235 1.00 91.88 96 THR A C 1
ATOM 798 O O . THR A 1 96 ? 9.465 1.144 -10.909 1.00 91.88 96 THR A O 1
ATOM 801 N N . PHE A 1 97 ? 10.768 -0.658 -10.625 1.00 89.44 97 PHE A N 1
ATOM 802 C CA . PHE A 1 97 ? 9.927 -1.195 -9.560 1.00 89.44 97 PHE A CA 1
ATOM 803 C C . PHE A 1 97 ? 9.850 -0.252 -8.351 1.00 89.44 97 PHE A C 1
ATOM 805 O O . PHE A 1 97 ? 8.781 -0.034 -7.790 1.00 89.44 97 PHE A O 1
ATOM 812 N N . GLN A 1 98 ? 10.959 0.414 -8.014 1.00 90.19 98 GLN A N 1
ATOM 813 C CA . GLN A 1 98 ? 10.994 1.409 -6.943 1.00 90.19 98 GLN A CA 1
ATOM 814 C C . GLN A 1 98 ? 10.112 2.633 -7.245 1.00 90.19 98 GLN A C 1
ATOM 816 O O . GLN A 1 98 ? 9.450 3.143 -6.341 1.00 90.19 98 GLN A O 1
ATOM 821 N N . GLU A 1 99 ? 10.069 3.105 -8.496 1.00 93.62 99 GLU A N 1
ATOM 822 C CA . GLU A 1 99 ? 9.165 4.192 -8.904 1.00 93.62 99 GLU A CA 1
ATOM 823 C C . GLU A 1 99 ? 7.700 3.776 -8.783 1.00 93.62 99 GLU A C 1
ATOM 825 O O . GLU A 1 99 ? 6.893 4.562 -8.287 1.00 93.62 99 GLU A O 1
ATOM 830 N N . LYS A 1 100 ? 7.364 2.536 -9.167 1.00 93.19 100 LYS A N 1
ATOM 831 C CA . LYS A 1 100 ? 6.018 1.984 -8.970 1.00 93.19 100 LYS A CA 1
ATOM 832 C C . LYS A 1 100 ? 5.654 1.926 -7.487 1.00 93.19 100 LYS A C 1
ATOM 834 O O . LYS A 1 100 ? 4.605 2.442 -7.117 1.00 93.19 100 LYS A O 1
ATOM 839 N N . ARG A 1 101 ? 6.535 1.394 -6.628 1.00 93.62 101 ARG A N 1
ATOM 840 C CA . ARG A 1 101 ? 6.307 1.354 -5.172 1.00 93.62 101 ARG A CA 1
ATOM 841 C C . ARG A 1 101 ? 6.049 2.742 -4.600 1.00 93.62 101 ARG A C 1
ATOM 843 O O . ARG A 1 101 ? 5.048 2.956 -3.929 1.00 93.62 101 ARG A O 1
ATOM 850 N N . LYS A 1 102 ? 6.919 3.708 -4.901 1.00 95.12 102 LYS A N 1
ATOM 851 C CA . LYS A 1 102 ? 6.746 5.090 -4.434 1.00 95.12 102 LYS A CA 1
ATOM 852 C C . LYS A 1 102 ? 5.414 5.666 -4.905 1.00 95.12 102 LYS A C 1
ATOM 854 O O . LYS A 1 102 ? 4.673 6.201 -4.094 1.00 95.12 102 LYS A O 1
ATOM 859 N N . PHE A 1 103 ? 5.081 5.499 -6.183 1.00 96.38 103 PHE A N 1
ATOM 860 C CA . PHE A 1 103 ? 3.823 5.985 -6.743 1.00 96.38 103 PHE A CA 1
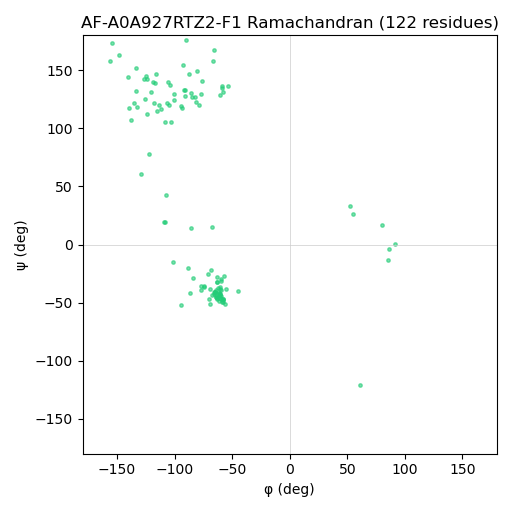ATOM 861 C C . PHE A 1 103 ? 2.594 5.415 -6.022 1.00 96.38 103 PHE A C 1
ATOM 863 O O . PHE A 1 103 ? 1.729 6.181 -5.605 1.00 96.38 103 PHE A O 1
ATOM 870 N N . VAL A 1 104 ? 2.534 4.096 -5.822 1.00 96.06 104 VAL A N 1
ATOM 871 C CA . VAL A 1 104 ? 1.414 3.460 -5.112 1.00 96.06 104 VAL A CA 1
ATOM 872 C C . VAL A 1 104 ? 1.353 3.918 -3.651 1.00 96.06 104 VAL A C 1
ATOM 874 O O . VAL A 1 104 ? 0.285 4.302 -3.176 1.00 96.06 104 VAL A O 1
ATOM 877 N N . ALA A 1 105 ? 2.494 3.950 -2.956 1.00 96.31 105 ALA A N 1
ATOM 878 C CA . ALA A 1 105 ? 2.564 4.357 -1.556 1.00 96.31 105 ALA A CA 1
ATOM 879 C C . ALA A 1 105 ? 2.113 5.810 -1.348 1.00 96.31 105 ALA A C 1
ATOM 881 O O . ALA A 1 105 ? 1.384 6.084 -0.400 1.00 96.31 105 ALA A O 1
ATOM 882 N N . GLU A 1 106 ? 2.498 6.743 -2.224 1.00 96.38 106 GLU A N 1
ATOM 883 C CA . GLU A 1 106 ? 2.061 8.145 -2.133 1.00 96.38 106 GLU A CA 1
ATOM 884 C C . GLU A 1 106 ? 0.539 8.291 -2.244 1.00 96.38 106 GLU A C 1
ATOM 886 O O . GLU A 1 106 ? -0.073 9.019 -1.462 1.00 96.38 106 GLU A O 1
ATOM 891 N N . LEU A 1 107 ? -0.098 7.566 -3.167 1.00 96.25 107 LEU A N 1
ATOM 892 C CA . LEU A 1 107 ? -1.552 7.627 -3.332 1.00 96.25 107 LEU A CA 1
ATOM 893 C C . LEU A 1 107 ? -2.288 7.074 -2.112 1.00 96.25 107 LEU A C 1
ATOM 895 O O . LEU A 1 107 ? -3.251 7.677 -1.645 1.00 96.25 107 LEU A O 1
ATOM 899 N N . PHE A 1 108 ? -1.804 5.959 -1.573 1.00 94.81 108 PHE A N 1
ATOM 900 C CA . PHE A 1 108 ? -2.418 5.288 -0.432 1.00 94.81 108 PHE A CA 1
ATOM 901 C C . PHE A 1 108 ? -2.174 6.030 0.884 1.00 94.81 108 PHE A C 1
ATOM 903 O O . PHE A 1 108 ? -3.076 6.121 1.714 1.00 94.81 108 PHE A O 1
ATOM 910 N N . LYS A 1 109 ? -1.000 6.648 1.052 1.00 93.88 109 LYS A N 1
ATOM 911 C CA . LYS A 1 109 ? -0.746 7.601 2.140 1.00 93.88 109 LYS A CA 1
ATOM 912 C C . LYS A 1 109 ? -1.682 8.795 2.058 1.00 93.88 109 LYS A C 1
ATOM 914 O O . LYS A 1 109 ? -2.265 9.180 3.063 1.00 93.88 109 LYS A O 1
ATOM 919 N N . ARG A 1 110 ? -1.854 9.377 0.870 1.00 93.25 110 ARG A N 1
ATOM 920 C CA . ARG A 1 110 ? -2.777 10.498 0.677 1.00 93.25 110 ARG A CA 1
ATOM 921 C C . ARG A 1 110 ? -4.210 10.103 1.032 1.00 93.25 110 ARG A C 1
ATOM 923 O O . ARG A 1 110 ? -4.862 10.852 1.749 1.00 93.25 110 ARG A O 1
ATOM 930 N N . GLU A 1 111 ? -4.666 8.934 0.592 1.00 92.06 111 GLU A N 1
ATOM 931 C CA . GLU A 1 111 ? -5.992 8.406 0.933 1.00 92.06 111 GLU A CA 1
ATOM 932 C C . GLU A 1 111 ? -6.175 8.259 2.450 1.00 92.06 111 GLU A C 1
ATOM 934 O O . GLU A 1 111 ? -7.154 8.751 3.008 1.00 92.06 111 GLU A O 1
ATOM 939 N N . LEU A 1 112 ? -5.190 7.665 3.130 1.00 92.12 112 LEU A N 1
ATOM 940 C CA . LEU A 1 112 ? -5.166 7.526 4.588 1.00 92.12 112 LEU A CA 1
ATOM 941 C C . LEU A 1 112 ? -5.198 8.882 5.313 1.00 92.12 112 LEU A C 1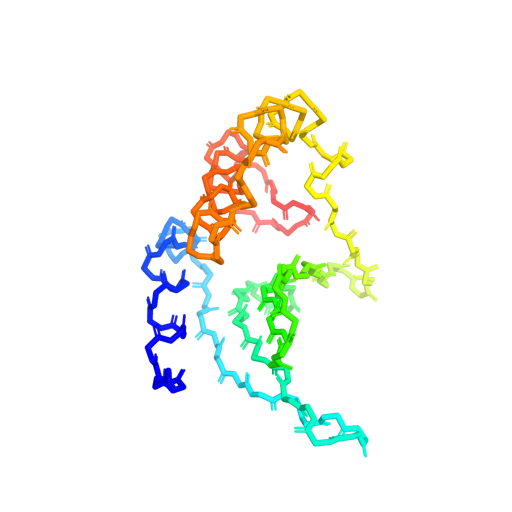
ATOM 943 O O . LEU A 1 112 ? -5.810 9.022 6.371 1.00 92.12 112 LEU A O 1
ATOM 947 N N . LEU A 1 113 ? -4.489 9.882 4.788 1.00 88.44 113 LEU A N 1
ATOM 948 C CA . LEU A 1 113 ? -4.385 11.197 5.416 1.00 88.44 113 LEU A CA 1
ATOM 949 C C . LEU A 1 113 ? -5.644 12.046 5.212 1.00 88.44 113 LEU A C 1
ATOM 951 O O . LEU A 1 113 ? -6.017 12.786 6.125 1.00 88.44 113 LEU A O 1
ATOM 955 N N . LEU A 1 114 ? -6.291 11.936 4.050 1.00 88.94 114 LEU A N 1
ATOM 956 C CA . LEU A 1 114 ? -7.516 12.668 3.724 1.00 88.94 114 LEU A CA 1
ATOM 957 C C . LEU A 1 114 ? -8.748 12.064 4.401 1.00 88.94 114 LEU A C 1
ATOM 959 O O . LEU A 1 114 ? -9.597 12.814 4.887 1.00 88.94 114 LEU A O 1
ATOM 963 N N . ASN A 1 115 ? -8.831 10.735 4.483 1.00 84.38 115 ASN A N 1
ATOM 964 C CA . ASN A 1 115 ? -9.919 10.075 5.187 1.00 84.38 115 ASN A CA 1
ATOM 965 C C . ASN A 1 115 ? -9.619 9.965 6.681 1.00 84.38 115 ASN A C 1
ATOM 967 O O . ASN A 1 115 ? -8.575 9.478 7.116 1.00 84.38 115 ASN A O 1
ATOM 971 N N . LYS A 1 116 ? -10.567 10.441 7.489 1.00 81.94 116 LYS A N 1
ATOM 972 C CA . LYS A 1 116 ? -10.484 10.366 8.954 1.00 81.94 116 LYS A CA 1
ATOM 973 C C . LYS A 1 116 ? -11.326 9.241 9.550 1.00 81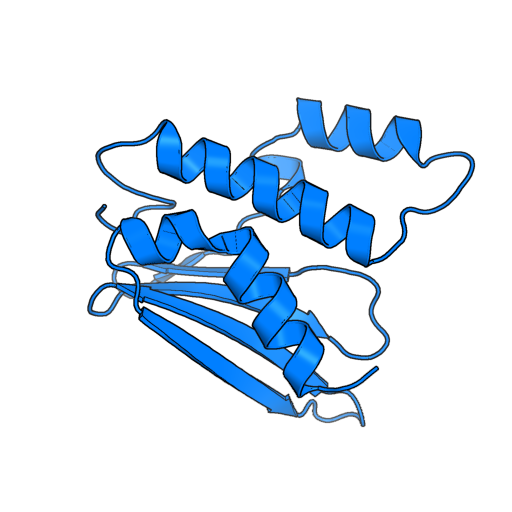.94 116 LYS A C 1
ATOM 975 O O . LYS A 1 116 ? -11.133 8.934 10.716 1.00 81.94 116 LYS A O 1
ATOM 980 N N . ALA A 1 117 ? -12.252 8.670 8.779 1.00 88.50 117 ALA A N 1
ATOM 981 C CA . ALA A 1 117 ? -13.180 7.649 9.260 1.00 88.50 117 ALA A CA 1
ATOM 982 C C . ALA A 1 117 ? -12.669 6.230 8.981 1.00 88.50 117 ALA A C 1
ATOM 984 O O . ALA A 1 117 ? -12.577 5.411 9.893 1.00 88.50 117 ALA A O 1
ATOM 985 N N . ASP A 1 118 ? -12.305 5.952 7.730 1.00 92.12 118 ASP A N 1
ATOM 986 C CA . ASP A 1 118 ? -11.841 4.639 7.300 1.00 92.12 118 ASP A CA 1
ATOM 987 C C . ASP A 1 118 ? -10.816 4.735 6.158 1.00 92.12 118 ASP A C 1
ATOM 989 O O . ASP A 1 118 ? -10.665 5.767 5.504 1.00 92.12 118 ASP A O 1
ATOM 993 N N . PHE A 1 119 ? -10.088 3.645 5.936 1.00 93.19 119 PHE A N 1
ATOM 994 C CA . PHE A 1 119 ? -9.230 3.425 4.783 1.00 93.19 119 PHE A CA 1
ATOM 995 C C . PHE A 1 119 ? -9.666 2.123 4.111 1.00 93.19 119 PHE A C 1
ATOM 997 O O . PHE A 1 119 ? -9.507 1.048 4.688 1.00 93.19 119 PHE A O 1
ATOM 1004 N N . LEU A 1 120 ? -10.225 2.208 2.898 1.00 91.94 120 LEU A N 1
ATOM 1005 C CA . LEU A 1 120 ? -10.822 1.060 2.196 1.00 91.94 120 LEU A CA 1
ATOM 1006 C C . LEU A 1 120 ? -11.908 0.335 3.017 1.00 91.94 120 LEU A C 1
ATOM 1008 O O . LEU A 1 120 ? -12.120 -0.861 2.831 1.00 91.94 120 LEU A O 1
ATOM 1012 N N . GLY A 1 121 ? -12.575 1.028 3.942 1.00 91.00 121 GLY A N 1
ATOM 1013 C CA . GLY A 1 121 ? -13.506 0.438 4.902 1.00 91.00 121 GLY A CA 1
ATOM 1014 C C . GLY A 1 121 ? -12.867 -0.091 6.193 1.00 91.00 121 GLY A C 1
ATOM 1015 O O . GLY A 1 121 ? -13.604 -0.514 7.081 1.00 91.00 121 GLY A O 1
ATOM 1016 N N . ILE A 1 122 ? -11.535 -0.054 6.338 1.00 94.19 122 ILE A N 1
ATOM 1017 C CA . ILE A 1 122 ? -10.838 -0.353 7.600 1.00 94.19 122 ILE A CA 1
ATOM 1018 C C . ILE A 1 122 ? -10.924 0.877 8.516 1.00 94.19 122 ILE A C 1
ATOM 1020 O O . ILE A 1 122 ? -10.390 1.921 8.137 1.00 94.19 122 ILE A O 1
ATOM 1024 N N . PRO A 1 123 ? -11.524 0.790 9.716 1.00 91.06 123 PRO A N 1
ATOM 1025 C CA . PRO A 1 123 ? -11.649 1.938 10.617 1.00 91.06 123 PRO A CA 1
ATOM 1026 C C . PRO A 1 123 ? -10.295 2.560 11.007 1.00 91.06 123 PRO A C 1
ATOM 1028 O O . PRO A 1 123 ? -9.351 1.838 11.354 1.00 91.06 123 PRO A O 1
ATOM 1031 N N . LEU A 1 124 ? -10.201 3.897 10.964 1.00 88.25 124 LEU A N 1
ATOM 1032 C CA . LEU A 1 124 ? -8.981 4.672 11.250 1.00 88.25 124 LEU A CA 1
ATOM 1033 C C . LEU A 1 124 ? -8.901 5.235 12.668 1.00 88.25 124 LEU A C 1
ATOM 1035 O O . LEU A 1 124 ? -9.938 5.431 13.322 1.00 88.25 124 LEU A O 1
#

Mean predicted aligned error: 4.03 Å

Sequence (124 aa):
MNIQSIADDIKMLMTPFLERGFVFEYFYEKGGDSSCTYVCRFKKGRDYFDWRETSGENEVHLMAFVNGVYLFPSVKTMFPKEYRVFTVKHILKKATFQEKRKFVAELFKRELLLNKADFLGIPL